Protein AF-A0A847N2I8-F1 (afdb_monomer_lite)

Secondary structure (DSSP, 8-state):
--B--EEE---S-SEEEEEEE-TTSS-EEEEEEE--TTSEEEPPPB---TT-PPPSEEEEEEEE-TTS-EEEEEEEEPPP---HHHHEEEETTTTEEEE--TTEEEEEE-TT--EEPPPSSSSEE--TT--EEEEEETTT--EEEE--

Structure (mmCIF, N/CA/C/O backbone):
data_AF-A0A847N2I8-F1
#
_entry.id   AF-A0A847N2I8-F1
#
loop_
_atom_site.group_PDB
_atom_site.id
_atom_site.type_symbol
_atom_site.label_atom_id
_atom_site.label_alt_id
_atom_site.label_comp_id
_atom_site.label_asym_id
_atom_site.label_entity_id
_atom_site.label_seq_id
_atom_site.pdbx_PDB_ins_code
_atom_site.Cartn_x
_atom_site.Cartn_y
_atom_site.Cartn_z
_atom_site.occupancy
_atom_site.B_iso_or_equiv
_atom_site.auth_seq_id
_atom_site.auth_comp_id
_atom_site.auth_asym_id
_atom_site.auth_atom_id
_atom_site.pdbx_PDB_model_num
ATOM 1 N N . MET A 1 1 ? -6.261 -4.945 -2.523 1.00 56.84 1 MET A N 1
ATOM 2 C CA . MET A 1 1 ? -5.701 -4.762 -1.170 1.00 56.84 1 MET A CA 1
ATOM 3 C C . MET A 1 1 ? -6.841 -4.378 -0.233 1.00 56.84 1 MET A C 1
ATOM 5 O O . MET A 1 1 ? -7.691 -3.599 -0.647 1.00 56.84 1 MET A O 1
ATOM 9 N N . THR A 1 2 ? -6.917 -4.963 0.960 1.00 59.88 2 THR A N 1
ATOM 10 C CA . THR A 1 2 ? -7.959 -4.695 1.971 1.00 59.88 2 THR A CA 1
ATOM 11 C C . THR A 1 2 ? -7.290 -4.242 3.263 1.00 59.88 2 THR A C 1
ATOM 13 O O . THR A 1 2 ? -6.254 -4.802 3.615 1.00 59.88 2 THR A O 1
ATOM 16 N N . LEU A 1 3 ? -7.859 -3.260 3.966 1.00 64.69 3 LEU A N 1
ATOM 17 C CA . LEU A 1 3 ? -7.358 -2.816 5.270 1.00 64.69 3 LEU A CA 1
ATOM 18 C C . LEU A 1 3 ? -8.185 -3.487 6.368 1.00 64.69 3 LEU A C 1
ATOM 20 O O . LEU A 1 3 ? -9.355 -3.160 6.536 1.00 64.69 3 LEU A O 1
ATOM 24 N N . SER A 1 4 ? -7.593 -4.418 7.107 1.00 64.25 4 SER A N 1
ATOM 25 C CA . SER A 1 4 ? -8.220 -5.002 8.299 1.00 64.25 4 SER A CA 1
ATOM 26 C C . SER A 1 4 ? -7.663 -4.320 9.542 1.00 64.25 4 SER A C 1
ATOM 28 O O . SER A 1 4 ? -6.446 -4.215 9.681 1.00 64.25 4 SER A O 1
ATOM 30 N N . ILE A 1 5 ? -8.540 -3.865 10.437 1.00 64.38 5 ILE A N 1
ATOM 31 C CA . ILE A 1 5 ? -8.161 -3.207 11.691 1.00 64.38 5 ILE A CA 1
ATOM 32 C C . ILE A 1 5 ? -8.764 -4.011 12.845 1.00 64.38 5 ILE A C 1
ATOM 34 O O . ILE A 1 5 ? -9.970 -4.259 12.875 1.00 64.38 5 ILE A O 1
ATOM 38 N N . SER A 1 6 ? -7.920 -4.393 13.797 1.00 64.12 6 SER A N 1
ATOM 39 C CA . SER A 1 6 ? -8.316 -5.073 15.030 1.00 64.12 6 SER A CA 1
ATOM 40 C C . SER A 1 6 ? -7.730 -4.314 16.208 1.00 64.12 6 SER A C 1
ATOM 42 O O . SER A 1 6 ? -6.571 -3.902 16.150 1.00 64.12 6 SER A O 1
ATOM 44 N N . PHE A 1 7 ? -8.506 -4.133 17.269 1.00 66.38 7 PHE A N 1
ATOM 45 C CA . PHE A 1 7 ? -8.052 -3.410 18.449 1.00 66.38 7 PHE A CA 1
ATOM 46 C C . PHE A 1 7 ? -8.768 -3.920 19.702 1.00 66.38 7 PHE A C 1
ATOM 48 O O . PHE A 1 7 ? -9.861 -4.480 19.652 1.00 66.38 7 PHE A O 1
ATOM 55 N N . THR A 1 8 ? -8.141 -3.709 20.853 1.00 62.72 8 THR A N 1
ATOM 56 C CA . THR A 1 8 ? -8.709 -4.079 22.149 1.00 62.72 8 THR A CA 1
ATOM 57 C C . THR A 1 8 ? -9.048 -2.807 22.902 1.00 62.72 8 THR A C 1
ATOM 59 O O . THR A 1 8 ? -8.187 -1.941 23.050 1.00 62.72 8 THR A O 1
ATOM 62 N N . LEU A 1 9 ? -10.278 -2.698 23.404 1.00 65.94 9 LEU A N 1
ATOM 63 C CA . LEU A 1 9 ? -10.665 -1.609 24.295 1.00 65.94 9 LEU A CA 1
ATOM 64 C C . LEU A 1 9 ? -11.069 -2.189 25.638 1.00 65.94 9 LEU A C 1
ATOM 66 O O . LEU A 1 9 ? -11.985 -2.997 25.729 1.00 65.94 9 LEU A O 1
ATOM 70 N N . SER A 1 10 ? -10.435 -1.710 26.700 1.00 64.75 10 SER A N 1
ATOM 71 C CA . SER A 1 10 ? -10.948 -1.946 28.043 1.00 64.75 10 SER A CA 1
ATOM 72 C C . SER A 1 10 ? -12.048 -0.923 28.319 1.00 64.75 10 SER A C 1
ATOM 74 O O . SER A 1 10 ? -11.766 0.234 28.635 1.00 64.75 10 SER A O 1
ATOM 76 N N . SER A 1 11 ? -13.304 -1.319 28.119 1.00 65.62 11 SER A N 1
ATOM 77 C CA . SER A 1 11 ? -14.466 -0.480 28.409 1.00 65.62 11 SER A CA 1
ATOM 78 C C . SER A 1 11 ? -15.634 -1.320 28.914 1.00 65.62 11 SER A C 1
ATOM 80 O O . SER A 1 11 ? -15.877 -2.416 28.419 1.00 65.62 11 SER A O 1
ATOM 82 N N . GLU A 1 12 ? -16.390 -0.787 29.875 1.00 66.50 12 GLU A N 1
ATOM 83 C CA . GLU A 1 12 ? -17.632 -1.406 30.358 1.00 66.50 12 GLU A CA 1
ATOM 84 C C . GLU A 1 12 ? -18.756 -1.353 29.306 1.00 66.50 12 GLU A C 1
ATOM 86 O O . GLU A 1 12 ? -19.740 -2.091 29.380 1.00 66.50 12 GLU A O 1
ATOM 91 N N . THR A 1 13 ? -18.632 -0.473 28.307 1.00 66.50 13 THR A N 1
ATOM 92 C CA . THR A 1 13 ? -19.613 -0.343 27.227 1.00 66.50 13 THR A CA 1
ATOM 93 C C . THR A 1 13 ? -19.337 -1.365 26.137 1.00 66.50 13 THR A C 1
ATOM 95 O O . THR A 1 13 ? -18.251 -1.333 25.578 1.00 66.50 13 THR A O 1
ATOM 98 N N . LYS A 1 14 ? -20.330 -2.187 25.773 1.00 71.38 14 LYS A N 1
ATOM 99 C CA . LYS A 1 14 ? -20.206 -3.217 24.722 1.00 71.38 14 LYS A CA 1
ATOM 100 C C . LYS A 1 14 ? -20.340 -2.709 23.285 1.00 71.38 14 LYS A C 1
ATOM 102 O O . LYS A 1 14 ? -20.034 -3.446 22.364 1.00 71.38 14 LYS A O 1
ATOM 107 N N . MET A 1 15 ? -20.840 -1.493 23.085 1.00 73.50 15 MET A N 1
ATOM 108 C CA . MET A 1 15 ? -21.138 -0.953 21.757 1.00 73.50 15 MET A CA 1
ATOM 109 C C . MET A 1 15 ? -20.528 0.434 21.629 1.00 73.50 15 MET A C 1
ATOM 111 O O . MET A 1 15 ? -20.794 1.298 22.471 1.00 73.50 15 MET A O 1
ATOM 115 N N . VAL A 1 16 ? -19.765 0.641 20.561 1.00 82.62 16 VAL A N 1
ATOM 116 C CA . VAL A 1 16 ? -19.103 1.910 20.242 1.00 82.62 16 VAL A CA 1
ATOM 117 C C . VAL A 1 16 ? -19.414 2.332 18.812 1.00 82.62 16 VAL A C 1
ATOM 119 O O . VAL A 1 16 ? -19.679 1.497 17.942 1.00 82.62 16 VAL A O 1
ATOM 122 N N . GLN A 1 17 ? -19.376 3.639 18.562 1.00 87.06 17 GLN A N 1
ATOM 123 C CA . GLN A 1 17 ? -19.357 4.165 17.204 1.00 87.06 17 GLN A CA 1
ATOM 124 C C . GLN A 1 17 ? -17.914 4.471 16.828 1.00 87.06 17 GLN A C 1
ATOM 126 O O . GLN A 1 17 ? -17.191 5.112 17.580 1.00 87.06 17 GLN A O 1
ATOM 131 N N . MET A 1 18 ? -17.506 4.026 15.651 1.00 85.62 18 MET A N 1
ATOM 132 C CA . MET A 1 18 ? -16.165 4.223 15.140 1.00 85.62 18 MET A CA 1
ATOM 133 C C . MET A 1 18 ? -16.198 4.990 13.827 1.00 85.62 18 MET A C 1
ATOM 135 O O . MET A 1 18 ? -17.057 4.752 12.977 1.00 85.62 18 MET A O 1
ATOM 139 N N . GLN A 1 19 ? -15.231 5.883 13.659 1.00 88.69 19 GLN A N 1
ATOM 140 C CA . GLN A 1 19 ? -14.977 6.610 12.431 1.00 88.69 19 GLN A CA 1
ATOM 141 C C . GLN A 1 19 ? -13.532 6.377 11.990 1.00 88.69 19 GLN A C 1
ATOM 143 O O . GLN A 1 19 ? -12.612 6.601 12.764 1.00 88.69 19 GLN A O 1
ATOM 148 N N . VAL A 1 20 ? -13.325 5.981 10.737 1.00 86.25 20 VAL A N 1
ATOM 149 C CA . VAL A 1 20 ? -11.995 5.910 10.116 1.00 86.25 20 VAL A CA 1
ATOM 150 C C . VAL A 1 20 ? -11.943 6.922 8.982 1.00 86.25 20 VAL A C 1
ATOM 152 O O . VAL A 1 20 ? -12.842 6.936 8.142 1.00 86.25 20 VAL A O 1
ATOM 155 N N . SER A 1 21 ? -10.911 7.762 8.947 1.00 89.19 21 SER A N 1
ATOM 156 C CA . SER A 1 21 ? -10.703 8.764 7.893 1.00 89.19 21 SER A CA 1
ATOM 157 C C . SER A 1 21 ? -9.415 8.485 7.123 1.00 89.19 21 SER A C 1
ATOM 159 O O . SER A 1 21 ? -8.405 8.111 7.722 1.00 89.19 21 SER A O 1
ATOM 161 N N . SER A 1 22 ? -9.457 8.653 5.798 1.00 85.56 22 SER A N 1
ATOM 162 C CA . SER A 1 22 ? -8.269 8.557 4.944 1.00 85.56 22 SER A CA 1
ATOM 163 C C . SER A 1 22 ? -7.287 9.707 5.193 1.00 85.56 22 SER A C 1
ATOM 165 O O . SER A 1 22 ? -7.710 10.752 5.693 1.00 85.56 22 SER A O 1
ATOM 167 N N . PRO A 1 23 ? -6.008 9.557 4.802 1.00 85.00 23 PRO A N 1
ATOM 168 C CA . PRO A 1 23 ? -5.005 10.616 4.928 1.00 85.00 23 PRO A CA 1
ATOM 169 C C . PRO A 1 23 ? -5.428 11.932 4.256 1.00 85.00 23 PRO A C 1
ATOM 171 O O . PRO A 1 23 ? -5.288 13.000 4.845 1.00 85.00 23 PRO A O 1
ATOM 174 N N . SER A 1 24 ? -6.027 11.856 3.065 1.00 81.88 24 SER A N 1
ATOM 175 C CA . SER A 1 24 ? -6.612 13.000 2.347 1.00 81.88 24 SER A CA 1
ATOM 176 C C . SER A 1 24 ? -7.859 13.604 3.004 1.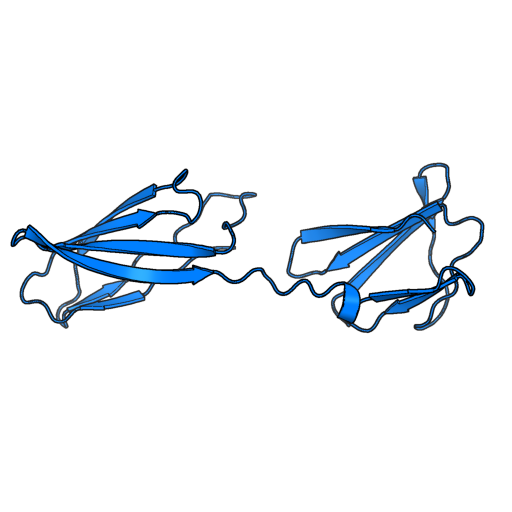00 81.88 24 SER A C 1
ATOM 178 O O . SER A 1 24 ? -8.262 14.713 2.662 1.00 81.88 24 SER A O 1
ATOM 180 N N . GLY A 1 25 ? -8.526 12.870 3.899 1.00 82.50 25 GLY A N 1
ATOM 181 C CA . GLY A 1 25 ? -9.835 13.226 4.449 1.00 82.50 25 GLY A CA 1
ATOM 182 C C . GLY A 1 25 ? -11.012 13.074 3.475 1.00 82.50 25 GLY A C 1
ATOM 183 O O . GLY A 1 25 ? -12.159 13.244 3.887 1.00 82.50 25 GLY A O 1
ATOM 184 N N . GLU A 1 26 ? -10.766 12.720 2.209 1.00 79.19 26 GLU A N 1
ATOM 185 C CA . GLU A 1 26 ? -11.812 12.553 1.190 1.00 79.19 26 GLU A CA 1
ATOM 186 C C . GLU A 1 26 ? -12.696 11.326 1.435 1.00 79.19 26 GLU A C 1
ATOM 188 O O . GLU A 1 26 ? -13.838 11.268 0.974 1.00 79.19 26 GLU A O 1
ATOM 193 N N . ARG A 1 27 ? -12.178 10.325 2.155 1.00 79.56 27 ARG A N 1
ATOM 194 C CA . ARG A 1 27 ? -12.895 9.086 2.455 1.00 79.56 27 ARG A CA 1
ATOM 195 C C . ARG A 1 27 ? -13.064 8.922 3.951 1.00 79.56 27 ARG A C 1
ATOM 197 O O . ARG A 1 27 ? -12.132 9.119 4.732 1.00 79.56 27 ARG A O 1
ATOM 204 N N . ARG A 1 28 ? -14.267 8.504 4.333 1.00 84.56 28 ARG A N 1
ATOM 205 C CA . ARG A 1 28 ? -14.639 8.268 5.721 1.00 84.56 28 ARG A CA 1
ATOM 206 C C . ARG A 1 28 ? -15.562 7.066 5.833 1.00 84.56 28 ARG A C 1
ATOM 208 O O . ARG A 1 28 ? -16.552 6.971 5.112 1.00 84.56 28 ARG A O 1
ATOM 215 N N . TRP A 1 29 ? -15.258 6.193 6.783 1.00 85.38 29 TRP A N 1
ATOM 216 C CA . TRP A 1 29 ? -16.099 5.066 7.168 1.00 85.38 29 TRP A CA 1
ATOM 217 C C . TRP A 1 29 ? -16.636 5.315 8.562 1.00 85.38 29 TRP A C 1
ATOM 219 O O . TRP A 1 29 ? -15.866 5.650 9.456 1.00 85.38 29 TRP A O 1
ATOM 229 N N . VAL A 1 30 ? -17.945 5.157 8.744 1.00 86.94 30 VAL A N 1
ATOM 230 C CA . VAL A 1 30 ? -18.598 5.233 10.052 1.00 86.94 30 VAL A CA 1
ATOM 231 C C . VAL A 1 30 ? -19.292 3.907 10.302 1.00 86.94 30 VAL A C 1
ATOM 233 O O . VAL A 1 30 ? -20.053 3.441 9.456 1.00 86.94 30 VAL A O 1
ATOM 236 N N . MET A 1 31 ? -19.006 3.290 11.442 1.00 84.69 31 MET A N 1
ATOM 237 C CA . MET A 1 31 ? -19.484 1.954 11.779 1.00 84.69 31 MET A CA 1
ATOM 238 C C . MET A 1 31 ? -19.898 1.892 13.243 1.00 84.69 31 MET A C 1
ATOM 240 O O . MET A 1 31 ? -19.328 2.580 14.089 1.00 84.69 31 MET A O 1
ATOM 244 N N . GLN A 1 32 ? -20.873 1.043 13.543 1.00 85.75 32 GLN A N 1
ATOM 245 C CA . GLN A 1 32 ? -21.163 0.621 14.909 1.00 85.75 32 GLN A CA 1
ATOM 246 C C . GLN A 1 32 ? -20.570 -0.765 15.115 1.00 85.75 32 GLN A C 1
ATOM 248 O O . GLN A 1 32 ? -20.696 -1.625 14.243 1.00 85.75 32 GLN A O 1
ATOM 253 N N . VAL A 1 33 ? -19.888 -0.948 16.241 1.00 80.69 33 VAL A N 1
ATOM 254 C CA . VAL A 1 33 ? -19.165 -2.180 16.548 1.00 80.69 33 VAL A CA 1
ATOM 255 C C . VAL A 1 33 ? -19.594 -2.651 17.921 1.00 80.69 33 VAL A C 1
ATOM 257 O O . VAL A 1 33 ? -19.520 -1.892 18.892 1.00 80.69 33 VAL A O 1
ATOM 260 N N . ASP A 1 34 ? -20.020 -3.906 17.976 1.00 81.62 34 ASP A N 1
ATOM 261 C CA . ASP A 1 34 ? -20.257 -4.618 19.219 1.00 81.62 34 ASP A CA 1
ATOM 262 C C . ASP A 1 34 ? -19.002 -5.414 19.580 1.00 81.62 34 ASP A C 1
ATOM 264 O O . ASP A 1 34 ? -18.454 -6.148 18.755 1.00 81.62 34 ASP A O 1
ATOM 268 N N . GLY A 1 35 ? -18.530 -5.222 20.805 1.00 75.06 35 GLY A N 1
ATOM 269 C CA . GLY A 1 35 ? -17.424 -5.978 21.369 1.00 75.06 35 GLY A CA 1
ATOM 270 C C . GLY A 1 35 ? -17.878 -7.366 21.795 1.00 75.06 35 GLY A C 1
ATOM 271 O O . GLY A 1 35 ? -19.053 -7.588 22.108 1.00 75.06 35 GLY A O 1
ATOM 272 N N . ASP A 1 36 ? -16.938 -8.302 21.831 1.00 76.62 36 ASP A N 1
ATOM 273 C CA . ASP A 1 36 ? -17.196 -9.622 22.392 1.00 76.62 36 ASP A CA 1
ATOM 274 C C . ASP A 1 36 ? -17.346 -9.577 23.928 1.00 76.62 36 ASP A C 1
ATOM 276 O O . ASP A 1 36 ? -17.303 -8.525 24.575 1.00 76.62 36 ASP A O 1
ATOM 280 N N . GLU A 1 37 ? -17.547 -10.742 24.546 1.00 71.69 37 GLU A N 1
ATOM 281 C CA . GLU A 1 37 ? -17.702 -10.852 26.002 1.00 71.69 37 GLU A CA 1
ATOM 282 C C . GLU A 1 37 ? -16.466 -10.393 26.794 1.00 71.69 37 GLU A C 1
ATOM 284 O O . GLU A 1 37 ? -16.576 -10.120 27.988 1.00 71.69 37 GLU A O 1
ATOM 289 N N . GLN A 1 38 ? -15.311 -10.286 26.135 1.00 71.31 38 GLN A N 1
ATOM 290 C CA . GLN A 1 38 ? -14.018 -9.916 26.706 1.00 71.31 38 GLN A CA 1
ATOM 291 C C . GLN A 1 38 ? -13.648 -8.453 26.398 1.00 71.31 38 GLN A C 1
ATOM 293 O O . GLN A 1 38 ? -12.594 -7.989 26.830 1.00 71.31 38 GLN A O 1
ATOM 298 N N . GLY A 1 39 ? -14.508 -7.712 25.687 1.00 69.38 39 GLY A N 1
ATOM 299 C CA . GLY A 1 39 ? -14.241 -6.333 25.274 1.00 69.38 39 GLY A CA 1
ATOM 300 C C . GLY A 1 39 ? -13.268 -6.228 24.095 1.00 69.38 39 GLY A C 1
ATOM 301 O O . GLY A 1 39 ? -12.635 -5.189 23.899 1.00 69.38 39 GLY A O 1
ATOM 302 N N . PHE A 1 40 ? -13.114 -7.288 23.303 1.00 70.06 40 PHE A N 1
ATOM 303 C CA . PHE A 1 40 ? -12.375 -7.234 22.049 1.00 70.06 40 PHE A CA 1
ATOM 304 C C . PHE A 1 40 ? -13.279 -6.750 20.914 1.00 70.06 40 PHE A C 1
ATOM 306 O O . PHE A 1 40 ? -14.432 -7.167 20.795 1.00 70.06 40 PHE A O 1
ATOM 313 N N . TYR A 1 41 ? -12.740 -5.878 20.061 1.00 73.69 41 TYR A N 1
ATOM 314 C CA . TYR A 1 41 ? -13.470 -5.272 18.955 1.00 73.69 41 TYR A CA 1
ATOM 315 C C . TYR A 1 41 ? -12.729 -5.553 17.652 1.00 73.69 41 TYR A C 1
ATOM 317 O O . TYR A 1 41 ? -11.581 -5.148 17.453 1.00 73.69 41 TYR A O 1
ATOM 325 N N . GLN A 1 42 ? -13.405 -6.232 16.729 1.00 67.50 42 GLN A N 1
ATOM 326 C CA . GLN A 1 42 ? -12.857 -6.506 15.409 1.00 67.50 42 GLN A CA 1
ATOM 327 C C . GLN A 1 42 ? -13.688 -5.815 14.344 1.00 67.50 42 GLN A C 1
ATOM 329 O O . GLN A 1 42 ? -14.901 -6.011 14.261 1.00 67.50 42 GLN A O 1
ATOM 334 N N . LEU A 1 43 ? -13.023 -5.031 13.497 1.00 66.62 43 LEU A N 1
ATOM 335 C CA . LEU A 1 43 ? -13.677 -4.469 12.330 1.00 66.62 43 LEU A CA 1
ATOM 336 C C . LEU A 1 43 ? -13.627 -5.464 11.179 1.00 66.62 43 LEU A C 1
ATOM 338 O O . LEU A 1 43 ? -12.580 -6.084 10.943 1.00 66.62 43 LEU A O 1
ATOM 342 N N . PRO A 1 44 ? -14.718 -5.585 10.406 1.00 64.00 44 PRO A N 1
ATOM 343 C CA . PRO A 1 44 ? -14.622 -6.241 9.119 1.00 64.00 44 PRO A CA 1
ATOM 344 C C . PRO A 1 44 ? -13.606 -5.487 8.241 1.00 64.00 44 PRO A C 1
ATOM 346 O O . PRO A 1 44 ? -13.419 -4.277 8.411 1.00 64.00 44 PRO A O 1
ATOM 349 N N . PRO A 1 45 ? -12.953 -6.171 7.288 1.00 65.69 45 PRO A N 1
ATOM 350 C CA . PRO A 1 45 ? -12.018 -5.525 6.382 1.00 65.69 45 PRO A CA 1
ATOM 351 C C . PRO A 1 45 ? -12.662 -4.322 5.687 1.00 65.69 45 PRO A C 1
ATOM 353 O O . PRO A 1 45 ? -13.700 -4.447 5.032 1.00 65.69 45 PRO A O 1
ATOM 356 N N . LEU A 1 46 ? -12.020 -3.160 5.788 1.00 66.88 46 LEU A N 1
ATOM 357 C CA . LEU A 1 46 ? -12.367 -1.990 4.999 1.00 66.88 46 LEU A CA 1
ATOM 358 C C . LEU A 1 46 ? -11.921 -2.257 3.561 1.00 66.88 46 LEU A C 1
ATOM 360 O O . LEU A 1 46 ? -10.732 -2.230 3.220 1.00 66.88 46 LEU A O 1
ATOM 364 N N . ALA A 1 47 ? -12.899 -2.569 2.716 1.00 61.91 47 ALA A N 1
ATOM 365 C CA . ALA A 1 47 ? -12.713 -2.749 1.289 1.00 61.91 47 ALA A CA 1
ATOM 366 C C . ALA A 1 47 ? -13.228 -1.512 0.547 1.00 61.91 47 ALA A C 1
ATOM 368 O O . ALA A 1 47 ? -14.383 -1.119 0.690 1.00 61.91 47 ALA A O 1
ATOM 369 N N . LEU A 1 48 ? -12.376 -0.925 -0.293 1.00 61.31 48 LEU A N 1
ATOM 370 C CA . LEU A 1 48 ? -12.744 0.189 -1.173 1.00 61.31 48 LEU A CA 1
ATOM 371 C C . LEU A 1 48 ? -13.570 -0.256 -2.393 1.00 61.31 48 LEU A C 1
ATOM 373 O O . LEU A 1 48 ? -14.061 0.583 -3.136 1.00 61.31 48 LEU A O 1
ATOM 377 N N . GLY A 1 49 ? -13.727 -1.565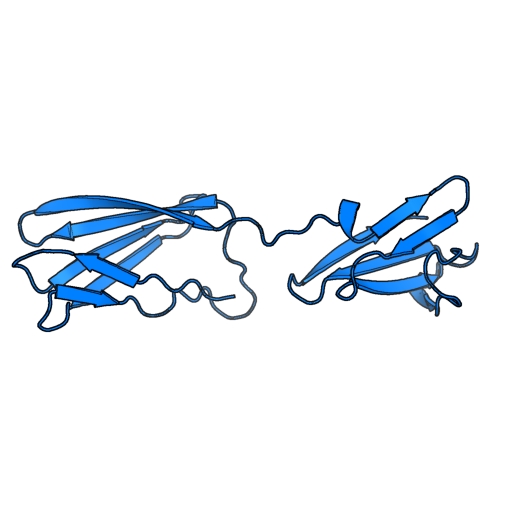 -2.606 1.00 50.34 49 GLY A N 1
ATOM 378 C CA . GLY A 1 49 ? -14.242 -2.141 -3.847 1.00 50.34 49 GLY A CA 1
ATOM 379 C C . GLY A 1 49 ? -13.118 -2.575 -4.795 1.00 50.34 49 GLY A C 1
ATOM 380 O O . GLY A 1 49 ? -11.936 -2.302 -4.577 1.00 50.34 49 GLY A O 1
ATOM 381 N N . LYS A 1 50 ? -13.474 -3.322 -5.845 1.00 45.78 50 LYS A N 1
ATOM 382 C CA . LYS A 1 50 ? -12.505 -3.866 -6.809 1.00 45.78 50 LYS A CA 1
ATOM 383 C C . LYS A 1 50 ? -11.887 -2.727 -7.635 1.00 45.78 50 LYS A C 1
ATOM 385 O O . LYS A 1 50 ? -12.619 -1.952 -8.236 1.00 45.78 50 LYS A O 1
ATOM 390 N N . GLY A 1 51 ? -10.554 -2.660 -7.689 1.00 44.53 51 GLY A N 1
ATOM 391 C CA . GLY A 1 51 ? -9.808 -1.693 -8.512 1.00 44.53 51 GLY A CA 1
ATOM 392 C C . GLY A 1 51 ? -9.439 -0.371 -7.828 1.00 44.53 51 GLY A C 1
ATOM 393 O O . GLY A 1 51 ? -8.801 0.462 -8.461 1.00 44.53 51 GLY A O 1
ATOM 394 N N . LEU A 1 52 ? -9.791 -0.173 -6.553 1.00 50.59 52 LEU A N 1
ATOM 395 C CA . LEU A 1 52 ? -9.409 1.018 -5.789 1.00 50.59 52 LEU A CA 1
ATOM 396 C C . LEU A 1 52 ? -8.302 0.685 -4.782 1.00 50.59 52 LEU A C 1
ATOM 398 O O . LEU A 1 52 ? -8.459 -0.199 -3.938 1.00 50.59 52 LEU A O 1
ATOM 402 N N . ALA A 1 53 ? -7.177 1.395 -4.883 1.00 61.38 53 ALA A N 1
ATOM 403 C CA . ALA A 1 53 ? -6.061 1.275 -3.951 1.00 61.38 53 ALA A CA 1
ATOM 404 C C . ALA A 1 53 ? -6.333 2.057 -2.654 1.00 61.38 53 ALA A C 1
ATOM 406 O O . ALA A 1 53 ? -6.988 3.109 -2.669 1.00 61.38 53 ALA A O 1
ATOM 407 N N . LEU A 1 54 ? -5.818 1.531 -1.538 1.00 67.75 54 LEU A N 1
ATOM 408 C CA . LEU A 1 54 ? -5.715 2.286 -0.290 1.00 67.75 54 LEU A CA 1
ATOM 409 C C . LEU A 1 54 ? -4.730 3.435 -0.497 1.00 67.75 54 LEU A C 1
ATOM 411 O O . LEU A 1 54 ? -3.728 3.286 -1.193 1.00 67.75 54 LEU A O 1
ATOM 415 N N . GLU A 1 55 ? -5.051 4.583 0.082 1.00 74.50 55 GLU A N 1
ATOM 416 C CA . GLU A 1 55 ? -4.171 5.740 0.049 1.00 74.50 55 GLU A CA 1
ATOM 417 C C . GLU A 1 55 ? -2.990 5.478 0.984 1.00 74.50 55 GLU A C 1
ATOM 419 O O . GLU A 1 55 ? -3.154 4.910 2.061 1.00 74.50 55 GLU A O 1
ATOM 424 N N . GLN A 1 56 ? -1.793 5.881 0.582 1.00 77.81 56 GLN A N 1
ATOM 425 C CA . GLN A 1 56 ? -0.660 5.885 1.494 1.00 77.81 56 GLN A CA 1
ATOM 426 C C . GLN A 1 56 ? -0.834 6.999 2.530 1.00 77.81 56 GLN A C 1
ATOM 428 O O . GLN A 1 56 ? -1.170 8.127 2.182 1.00 77.81 56 GLN A O 1
ATOM 433 N N . GLY A 1 57 ? -0.491 6.717 3.785 1.00 80.00 57 GLY A N 1
ATOM 434 C CA . GLY A 1 57 ? -0.369 7.729 4.828 1.00 80.00 57 GLY A CA 1
ATOM 435 C C . GLY A 1 57 ? -1.030 7.321 6.135 1.00 80.00 57 GLY A C 1
ATOM 436 O O . GLY A 1 57 ? -1.356 6.154 6.362 1.00 80.00 57 GLY A O 1
ATOM 437 N N . SER A 1 58 ? -1.201 8.302 7.014 1.00 87.19 58 SER A N 1
ATOM 438 C CA . SER A 1 58 ? -1.818 8.101 8.321 1.00 87.19 58 SER A CA 1
ATOM 439 C C . SER A 1 58 ? -3.334 8.149 8.209 1.00 87.19 58 SER A C 1
ATOM 441 O O . SER A 1 58 ? -3.912 9.186 7.892 1.00 87.19 58 SER A O 1
ATOM 443 N N . TYR A 1 59 ? -3.971 7.024 8.497 1.00 87.06 59 TYR A N 1
ATOM 444 C CA . TYR A 1 59 ? -5.399 6.950 8.742 1.00 87.06 59 TYR A CA 1
ATOM 445 C C . TYR A 1 59 ? -5.664 7.278 10.205 1.00 87.06 59 TYR A C 1
ATOM 447 O O . TYR A 1 59 ? -4.969 6.781 11.093 1.00 87.06 59 TYR A O 1
ATOM 455 N N . THR A 1 60 ? -6.695 8.077 10.450 1.00 90.31 60 THR A N 1
ATOM 456 C CA . THR A 1 60 ? -7.147 8.387 11.810 1.00 90.31 60 THR A CA 1
ATOM 457 C C . THR A 1 60 ? -8.376 7.559 12.128 1.00 90.31 60 THR A C 1
ATOM 459 O O . THR A 1 60 ? -9.314 7.503 11.327 1.00 90.31 60 THR A O 1
ATOM 462 N N . MET A 1 61 ? -8.369 6.931 13.296 1.00 87.38 61 MET A N 1
ATOM 463 C CA . MET A 1 61 ? -9.469 6.156 13.841 1.00 87.38 61 MET A CA 1
ATOM 464 C C . MET A 1 61 ? -9.978 6.828 15.113 1.00 87.38 61 MET A C 1
ATOM 466 O O . MET A 1 61 ? -9.251 6.903 16.096 1.00 87.38 61 MET A O 1
ATOM 470 N N . ASP A 1 62 ? -11.230 7.271 15.104 1.00 89.50 62 ASP A N 1
ATOM 471 C CA . ASP A 1 62 ? -11.910 7.845 16.262 1.00 89.50 62 ASP A CA 1
ATOM 472 C C . ASP A 1 62 ? -12.952 6.858 16.797 1.00 89.50 62 ASP A C 1
ATOM 474 O O . ASP A 1 62 ? -13.799 6.366 16.047 1.00 89.50 62 ASP A O 1
ATOM 478 N N . VAL A 1 63 ? -12.920 6.588 18.099 1.00 86.69 63 VAL A N 1
ATOM 479 C CA . VAL A 1 63 ? -13.880 5.745 18.819 1.00 86.69 63 VAL A CA 1
ATOM 480 C C . VAL A 1 63 ? -14.702 6.618 19.745 1.00 86.69 63 VAL A C 1
ATOM 482 O O . VAL A 1 63 ? -14.169 7.149 20.713 1.00 86.69 63 VAL A O 1
ATOM 485 N N . LEU A 1 64 ? -15.997 6.732 19.480 1.00 86.44 64 LEU A N 1
ATOM 486 C CA . LEU A 1 64 ? -16.964 7.383 20.351 1.00 86.44 64 LEU A CA 1
ATOM 487 C C . LEU A 1 64 ? -17.628 6.340 21.257 1.00 86.44 64 LEU A C 1
ATOM 489 O O . LEU A 1 64 ? -18.357 5.451 20.802 1.00 86.44 64 LEU A O 1
ATOM 493 N N . TYR A 1 65 ? -17.391 6.482 22.556 1.00 82.88 65 TYR A N 1
ATOM 494 C CA . TYR A 1 65 ? -18.058 5.710 23.594 1.00 82.88 65 TYR A CA 1
ATOM 495 C C . TYR A 1 65 ? -19.477 6.233 23.834 1.00 82.88 65 TYR A C 1
ATOM 497 O O . TYR A 1 65 ? -19.786 7.403 23.603 1.00 82.88 65 TYR A O 1
ATOM 505 N N . LYS A 1 66 ? -20.353 5.376 24.373 1.00 77.88 66 LYS A N 1
ATOM 506 C CA . LYS A 1 66 ? -21.726 5.773 24.741 1.00 77.88 66 LYS A CA 1
ATOM 507 C C . LYS A 1 66 ? -21.787 6.872 25.802 1.00 77.88 66 LYS A C 1
ATOM 509 O O . LYS A 1 66 ? -22.775 7.593 25.860 1.00 77.88 66 LYS A O 1
ATOM 514 N N . ASP A 1 67 ? -20.754 6.991 26.628 1.00 82.00 67 ASP A N 1
ATOM 515 C CA . ASP A 1 67 ? -20.635 8.048 27.635 1.00 82.00 67 ASP A CA 1
ATOM 516 C C . ASP A 1 67 ? -20.165 9.397 27.052 1.00 82.00 67 ASP A C 1
ATOM 518 O O . ASP A 1 67 ? -20.020 10.370 27.789 1.00 82.00 67 ASP A O 1
ATOM 522 N N . GLY A 1 68 ? -19.948 9.469 25.734 1.00 80.12 68 GLY A N 1
ATOM 523 C CA . GLY A 1 68 ? -19.539 10.676 25.023 1.00 80.12 68 GLY A CA 1
ATOM 524 C C . GLY A 1 68 ? -18.029 10.908 24.982 1.00 80.12 68 GLY A C 1
ATOM 525 O O . GLY A 1 68 ? -17.595 11.890 24.381 1.00 80.12 68 GLY A O 1
ATOM 526 N N . ARG A 1 69 ? -17.211 10.036 25.588 1.00 84.38 69 ARG A N 1
ATOM 527 C CA . ARG A 1 69 ? -15.752 10.108 25.439 1.00 84.38 69 ARG A CA 1
ATOM 528 C C . ARG A 1 69 ? -15.332 9.690 24.031 1.00 84.38 69 ARG A C 1
ATOM 530 O O . ARG A 1 69 ? -15.940 8.799 23.441 1.00 84.38 69 ARG A O 1
ATOM 537 N N . THR A 1 70 ? -14.239 10.275 23.546 1.00 86.38 70 THR A N 1
ATOM 538 C CA . THR A 1 70 ? -13.618 9.899 22.271 1.00 86.38 70 THR A CA 1
ATOM 539 C C . THR A 1 70 ? -12.180 9.444 22.493 1.00 86.38 70 THR A C 1
ATOM 541 O O . THR A 1 70 ? -11.425 10.118 23.192 1.00 86.38 70 THR A O 1
ATOM 544 N N . LEU A 1 71 ? -11.802 8.313 21.898 1.00 85.12 71 LEU A N 1
ATOM 545 C CA . LEU A 1 71 ? -10.414 7.864 2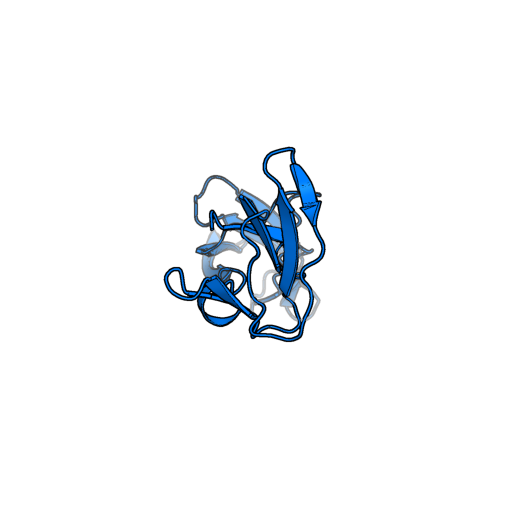1.760 1.00 85.12 71 LEU A CA 1
ATOM 546 C C . LEU A 1 71 ? -9.991 8.027 20.299 1.00 85.12 71 LEU A C 1
ATOM 548 O O . LEU A 1 71 ? -10.733 7.601 19.421 1.00 85.12 71 LEU A O 1
ATOM 552 N N . SER A 1 72 ? -8.810 8.583 20.043 1.00 88.31 72 SER A N 1
ATOM 553 C CA . SER A 1 72 ? -8.273 8.731 18.687 1.00 88.31 72 SER A CA 1
ATOM 554 C C . SER A 1 72 ? -6.944 7.997 18.561 1.00 88.31 72 SER A C 1
ATOM 556 O O . SER A 1 72 ? -6.045 8.204 19.371 1.00 88.31 72 SER A O 1
ATOM 558 N N . GLU A 1 73 ? -6.822 7.171 17.528 1.00 84.19 73 GLU A N 1
ATOM 559 C CA . GLU A 1 73 ? -5.640 6.367 17.218 1.00 84.19 73 GLU A CA 1
ATOM 560 C C . GLU A 1 73 ? -5.216 6.566 15.759 1.00 84.19 73 GLU A C 1
ATOM 562 O O . GLU A 1 73 ? -6.040 6.820 14.877 1.00 84.19 73 GLU A O 1
ATOM 567 N N . GLY A 1 74 ? -3.914 6.447 15.499 1.00 83.94 74 GLY A N 1
ATOM 568 C CA . GLY A 1 74 ? -3.335 6.578 14.163 1.00 83.94 74 GLY A CA 1
ATOM 569 C C . GLY A 1 74 ? -2.844 5.239 13.626 1.00 83.94 74 GLY A C 1
ATOM 570 O O . GLY A 1 74 ? -2.060 4.558 14.282 1.00 83.94 74 GLY A O 1
ATOM 571 N N . VAL A 1 75 ? -3.251 4.884 12.407 1.00 79.50 75 VAL A N 1
ATOM 572 C CA . VAL A 1 75 ? -2.732 3.714 11.687 1.00 79.50 75 VAL A CA 1
ATOM 573 C C . VAL A 1 75 ? -2.048 4.180 10.411 1.00 79.50 75 VAL A C 1
ATOM 575 O O . VAL A 1 75 ? -2.686 4.726 9.513 1.00 79.50 75 VAL A O 1
ATOM 578 N N . THR A 1 76 ? -0.744 3.946 10.305 1.00 80.31 76 THR A N 1
ATOM 579 C CA . THR A 1 76 ? 0.016 4.299 9.103 1.00 80.31 76 THR A CA 1
ATOM 580 C C . THR A 1 76 ? -0.043 3.164 8.092 1.00 80.31 76 THR A C 1
ATOM 582 O O . THR A 1 76 ? 0.505 2.085 8.320 1.00 80.31 76 THR A O 1
ATOM 585 N N . VAL A 1 77 ? -0.660 3.428 6.942 1.00 73.38 77 VAL A N 1
ATOM 586 C CA . VAL A 1 77 ? -0.514 2.591 5.753 1.00 73.38 77 VAL A CA 1
ATOM 587 C C . VAL A 1 77 ? 0.703 3.105 5.000 1.00 73.38 77 VAL A C 1
ATOM 589 O O . VAL A 1 77 ? 0.668 4.151 4.350 1.00 73.38 77 VAL A O 1
ATOM 592 N N . SER A 1 78 ? 1.814 2.388 5.132 1.00 65.19 78 SER A N 1
ATOM 593 C CA . SER A 1 78 ? 3.007 2.653 4.331 1.00 65.19 78 SER A CA 1
ATOM 594 C C . SER A 1 78 ? 2.681 2.501 2.848 1.00 65.19 78 SER A C 1
ATOM 596 O O . SER A 1 78 ? 1.827 1.687 2.486 1.00 65.19 78 SER A O 1
ATOM 598 N N . ALA A 1 79 ? 3.397 3.235 1.987 1.00 54.34 79 ALA A N 1
ATOM 599 C CA . ALA A 1 79 ? 3.451 2.847 0.585 1.00 54.34 79 ALA A CA 1
ATOM 600 C C . ALA A 1 79 ? 3.785 1.353 0.536 1.00 54.34 79 ALA A C 1
ATOM 602 O O . ALA A 1 79 ? 4.644 0.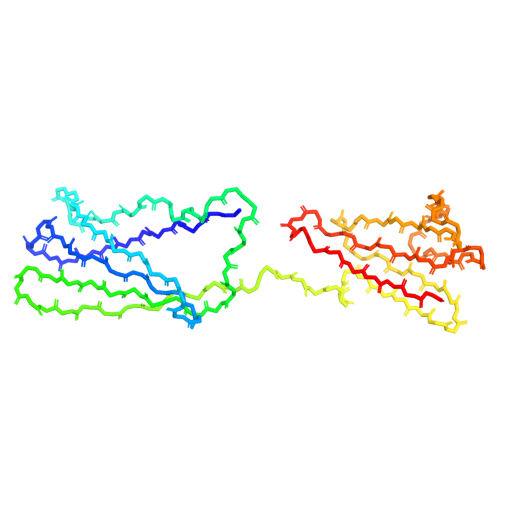908 1.317 1.00 54.34 79 ALA A O 1
ATOM 603 N N . PRO A 1 80 ? 3.160 0.584 -0.364 1.00 49.88 80 PRO A N 1
ATOM 604 C CA . PRO A 1 80 ? 3.794 -0.655 -0.760 1.00 49.88 80 PRO A CA 1
ATOM 605 C C . PRO A 1 80 ? 5.221 -0.265 -1.224 1.00 49.88 80 PRO A C 1
ATOM 607 O O . PRO A 1 80 ? 5.433 0.816 -1.786 1.00 49.88 80 PRO A O 1
ATOM 610 N N . ARG A 1 81 ? 6.235 -0.997 -0.740 1.00 42.16 81 ARG A N 1
ATOM 611 C CA . ARG A 1 81 ? 7.653 -0.635 -0.896 1.00 42.16 81 ARG A CA 1
ATOM 612 C C . ARG A 1 81 ? 8.054 -0.777 -2.372 1.00 42.16 81 ARG A C 1
ATOM 614 O O . ARG A 1 81 ? 8.812 -1.670 -2.736 1.00 42.16 81 ARG A O 1
ATOM 621 N N . ALA A 1 82 ? 7.674 0.183 -3.202 1.00 43.47 82 ALA A N 1
ATOM 622 C CA . ALA A 1 82 ? 8.308 0.393 -4.486 1.00 43.47 82 ALA A CA 1
ATOM 623 C C . ALA A 1 82 ? 9.629 1.133 -4.266 1.00 43.47 82 ALA A C 1
ATOM 625 O O . ALA A 1 82 ? 9.688 2.359 -4.352 1.00 43.47 82 ALA A O 1
ATOM 626 N N . VAL A 1 83 ? 10.720 0.406 -4.027 1.00 47.34 83 VAL A N 1
ATOM 627 C CA . VAL A 1 83 ? 12.033 0.947 -4.400 1.00 47.34 83 VAL A CA 1
ATOM 628 C C . VAL A 1 83 ? 12.393 0.353 -5.751 1.00 47.34 83 VAL A C 1
ATOM 630 O O . VAL A 1 83 ? 13.158 -0.598 -5.866 1.00 47.34 83 VAL A O 1
ATOM 633 N N . VAL A 1 84 ? 11.808 0.915 -6.809 1.00 49.12 84 VAL A N 1
ATOM 634 C CA . VAL A 1 84 ? 12.190 0.565 -8.187 1.00 49.12 84 VAL A CA 1
ATOM 635 C C . VAL A 1 84 ? 13.670 0.823 -8.428 1.00 49.12 84 VAL A C 1
ATOM 637 O O . VAL A 1 84 ? 14.287 0.046 -9.142 1.00 49.12 84 VAL A O 1
ATOM 640 N N . GLY A 1 85 ? 14.264 1.812 -7.749 1.00 50.16 85 GLY A N 1
ATOM 641 C CA . GLY A 1 85 ? 15.713 2.040 -7.776 1.00 50.16 85 GLY A CA 1
ATOM 642 C C . GLY A 1 85 ? 16.548 0.873 -7.224 1.00 50.16 85 GLY A C 1
ATOM 643 O O . GLY A 1 85 ? 17.650 0.618 -7.713 1.00 50.16 85 GLY A O 1
ATOM 644 N N . ASP A 1 86 ? 16.012 0.104 -6.273 1.00 58.78 86 ASP A N 1
ATOM 645 C CA . ASP A 1 86 ? 16.685 -1.083 -5.734 1.00 58.78 86 ASP A CA 1
ATOM 646 C C . ASP A 1 86 ? 16.404 -2.307 -6.609 1.00 58.78 86 ASP A C 1
ATOM 648 O O . ASP A 1 86 ? 17.289 -3.142 -6.799 1.00 58.78 86 ASP A O 1
ATOM 652 N N . ALA A 1 87 ? 15.199 -2.393 -7.183 1.00 65.25 87 ALA A N 1
ATOM 653 C CA . ALA A 1 87 ? 14.750 -3.523 -7.989 1.00 65.25 87 ALA A CA 1
ATOM 654 C C . ALA A 1 87 ? 15.335 -3.541 -9.406 1.00 65.25 87 ALA A C 1
ATOM 656 O O . ALA A 1 87 ? 15.608 -4.627 -9.920 1.00 65.25 87 ALA A O 1
ATOM 657 N N . VAL A 1 88 ? 15.517 -2.377 -10.039 1.00 71.81 88 VAL A N 1
ATOM 658 C CA . VAL A 1 88 ? 16.029 -2.255 -11.408 1.00 71.81 88 VAL A CA 1
ATOM 659 C C . VAL A 1 88 ? 16.911 -1.008 -11.542 1.00 71.81 88 VAL A C 1
ATOM 661 O O . VAL A 1 88 ? 16.575 0.057 -11.034 1.00 71.81 88 VAL A O 1
ATOM 664 N N . SER A 1 89 ? 18.034 -1.110 -12.253 1.00 81.81 89 SER A N 1
ATOM 665 C CA . SER A 1 89 ? 18.806 0.061 -12.698 1.00 81.81 89 SER A CA 1
ATOM 666 C C . SER A 1 89 ? 19.087 -0.002 -14.185 1.00 81.81 89 SER A C 1
ATOM 668 O O . SER A 1 89 ? 19.374 -1.076 -14.705 1.00 81.81 89 SER A O 1
ATOM 670 N N . TYR A 1 90 ? 19.052 1.152 -14.842 1.00 82.44 90 TYR A N 1
ATOM 671 C CA . TYR A 1 90 ? 19.433 1.309 -16.239 1.00 82.44 90 TYR A CA 1
ATOM 672 C C . TYR A 1 90 ? 20.620 2.262 -16.335 1.00 82.44 90 TYR A C 1
ATOM 674 O O . TYR A 1 90 ? 20.599 3.332 -15.727 1.00 82.44 90 TYR A O 1
ATOM 682 N N . ASP A 1 91 ? 21.642 1.849 -17.070 1.00 83.19 91 ASP A N 1
ATOM 683 C CA . ASP A 1 91 ? 22.772 2.686 -17.453 1.00 83.19 91 ASP A CA 1
ATOM 684 C C . ASP A 1 91 ? 22.550 3.163 -18.893 1.00 83.19 91 ASP A C 1
ATOM 686 O O . ASP A 1 91 ? 22.489 2.348 -19.812 1.00 83.19 91 ASP A O 1
ATOM 690 N N . GLU A 1 92 ? 22.391 4.473 -19.085 1.00 77.44 92 GLU A N 1
ATOM 691 C CA . GLU A 1 92 ? 22.147 5.079 -20.399 1.00 77.44 92 GLU A CA 1
ATOM 692 C C . GLU A 1 92 ? 23.379 5.034 -21.315 1.00 77.44 92 GLU A C 1
ATOM 694 O O . GLU A 1 92 ? 23.228 4.945 -22.533 1.00 77.44 92 GLU A O 1
ATOM 699 N N . GLU A 1 93 ? 24.591 5.069 -20.753 1.00 82.06 93 GLU A N 1
ATOM 700 C CA . GLU A 1 93 ? 25.839 5.075 -21.523 1.00 82.06 93 GLU A CA 1
ATOM 701 C C . GLU A 1 93 ? 26.121 3.685 -22.097 1.00 82.06 93 GLU A C 1
ATOM 703 O O . GLU A 1 93 ? 26.469 3.540 -23.270 1.00 82.06 93 GLU A O 1
ATOM 708 N N . THR A 1 94 ? 25.919 2.650 -21.280 1.00 85.12 94 THR A N 1
ATOM 709 C CA . THR A 1 94 ? 26.164 1.256 -21.677 1.00 85.12 94 THR A CA 1
ATOM 710 C C . THR A 1 94 ? 24.911 0.529 -22.171 1.00 85.12 94 THR A C 1
ATOM 712 O O . THR A 1 94 ? 25.012 -0.575 -22.708 1.00 85.12 94 THR A O 1
ATOM 715 N N . ARG A 1 95 ? 23.729 1.142 -22.022 1.00 85.00 95 ARG A N 1
ATOM 716 C CA . ARG A 1 95 ? 22.402 0.579 -22.337 1.00 85.00 95 ARG A CA 1
ATOM 717 C C . ARG A 1 95 ? 22.139 -0.757 -21.638 1.00 85.00 95 ARG A C 1
ATOM 719 O O . ARG A 1 95 ? 21.471 -1.641 -22.181 1.00 85.00 95 ARG A O 1
ATOM 726 N N . LEU A 1 96 ? 22.659 -0.906 -20.421 1.00 87.62 96 LEU A N 1
ATOM 727 C CA . LEU A 1 96 ? 22.508 -2.107 -19.605 1.00 87.62 96 LEU A CA 1
ATOM 728 C C . LEU A 1 96 ? 21.380 -1.943 -18.586 1.00 87.62 96 LEU A C 1
ATOM 730 O O . LEU A 1 96 ? 21.375 -1.012 -17.781 1.00 87.62 96 LEU A O 1
ATOM 734 N N . LEU A 1 97 ? 20.446 -2.892 -18.580 1.00 85.25 97 LEU A N 1
ATOM 735 C CA . LEU A 1 97 ? 19.369 -2.999 -17.602 1.00 85.25 97 LEU A CA 1
ATOM 736 C C . LEU A 1 97 ? 19.704 -4.099 -16.587 1.00 85.25 97 LEU A C 1
ATOM 738 O O . LEU A 1 97 ? 19.735 -5.283 -16.909 1.00 85.25 97 LEU A O 1
ATOM 742 N N . SER A 1 98 ? 19.947 -3.716 -15.338 1.00 86.56 98 SER A N 1
ATOM 743 C CA . SER A 1 98 ? 20.162 -4.645 -14.225 1.00 86.56 98 SER A CA 1
ATOM 744 C C . SER A 1 98 ? 18.864 -4.881 -13.472 1.00 86.56 98 SER A C 1
ATOM 746 O O . SER A 1 98 ? 18.238 -3.924 -13.027 1.00 86.56 98 SER A O 1
ATOM 748 N N . VAL A 1 99 ? 18.508 -6.142 -13.258 1.00 80.00 99 VAL A N 1
ATOM 749 C CA . VAL A 1 99 ? 17.294 -6.577 -12.561 1.00 80.00 99 VAL A CA 1
ATOM 750 C C . VAL A 1 99 ? 17.717 -7.307 -11.295 1.00 80.00 99 VAL A C 1
ATOM 752 O O . VAL A 1 99 ? 18.356 -8.353 -11.350 1.00 80.00 99 VAL A O 1
ATOM 755 N N . ARG A 1 100 ? 17.405 -6.730 -10.138 1.00 76.75 100 ARG A N 1
ATOM 756 C CA . ARG A 1 100 ? 17.825 -7.226 -8.819 1.00 76.75 100 ARG A CA 1
ATOM 757 C C . ARG A 1 100 ? 16.683 -7.841 -8.015 1.00 76.75 100 ARG A C 1
ATOM 759 O O . ARG A 1 100 ? 16.940 -8.542 -7.042 1.00 76.75 100 ARG A O 1
ATOM 766 N N . SER A 1 101 ? 15.434 -7.596 -8.409 1.00 70.69 101 SER A N 1
ATOM 767 C CA . SER A 1 101 ? 14.261 -8.174 -7.751 1.00 70.69 101 SER A CA 1
ATOM 768 C C . SER A 1 101 ? 13.736 -9.390 -8.520 1.00 70.69 101 SER A C 1
ATOM 770 O O . SER A 1 101 ? 13.416 -9.249 -9.701 1.00 70.69 101 SER A O 1
ATOM 772 N N . PRO A 1 102 ? 13.545 -10.554 -7.869 1.00 68.25 102 PRO A N 1
ATOM 773 C CA . PRO A 1 102 ? 12.906 -11.715 -8.493 1.00 68.25 102 PRO A CA 1
ATOM 774 C C . PRO A 1 102 ? 11.405 -11.504 -8.757 1.00 68.25 102 PRO A C 1
ATOM 776 O O . PRO A 1 102 ? 10.769 -12.335 -9.395 1.00 68.25 102 PRO A O 1
ATOM 779 N N . LEU A 1 103 ? 10.830 -10.406 -8.255 1.00 65.69 103 LEU A N 1
ATOM 780 C CA . LEU A 1 103 ? 9.420 -10.041 -8.424 1.00 65.69 103 LEU A CA 1
ATOM 781 C C . LEU A 1 103 ? 9.191 -9.047 -9.574 1.00 65.69 103 LEU A C 1
ATOM 783 O O . LEU A 1 103 ? 8.057 -8.612 -9.787 1.00 65.69 103 LEU A O 1
ATOM 787 N N . ALA A 1 104 ? 10.257 -8.649 -10.277 1.00 72.19 104 ALA A N 1
ATOM 788 C CA . ALA A 1 104 ? 10.177 -7.748 -11.416 1.00 72.19 104 ALA A CA 1
ATOM 789 C C . ALA A 1 104 ? 9.830 -8.512 -12.700 1.00 72.19 104 ALA A C 1
ATOM 791 O O . ALA A 1 104 ? 10.507 -9.468 -13.071 1.00 72.19 104 ALA A O 1
ATOM 792 N N . SER A 1 105 ? 8.797 -8.052 -13.402 1.00 74.38 105 SER A N 1
ATOM 793 C CA . SER A 1 105 ? 8.489 -8.438 -14.778 1.00 74.38 105 SER A CA 1
ATOM 794 C C . SER A 1 105 ? 8.929 -7.331 -15.727 1.00 74.38 105 SER A C 1
ATOM 796 O O . SER A 1 105 ? 8.733 -6.149 -15.439 1.00 74.38 105 SER A O 1
ATOM 798 N N . ILE A 1 106 ? 9.507 -7.701 -16.866 1.00 79.56 106 ILE A N 1
ATOM 799 C CA . ILE A 1 106 ? 10.020 -6.747 -17.850 1.00 79.56 106 ILE A CA 1
ATOM 800 C C . ILE A 1 106 ? 9.405 -7.053 -19.200 1.00 79.56 106 ILE A C 1
ATOM 802 O O . ILE A 1 106 ? 9.430 -8.191 -19.663 1.00 79.56 106 ILE A O 1
ATOM 806 N N . GLU A 1 107 ? 8.887 -6.013 -19.835 1.00 83.19 107 GLU A N 1
ATOM 807 C CA . GLU A 1 107 ? 8.349 -6.069 -21.183 1.00 83.19 107 GLU A CA 1
ATOM 808 C C . GLU A 1 107 ? 9.044 -5.004 -22.028 1.00 83.19 107 GLU A C 1
ATOM 810 O O . GLU A 1 107 ? 9.083 -3.832 -21.654 1.00 83.19 107 GLU A O 1
ATOM 815 N N . ALA A 1 108 ? 9.599 -5.400 -23.169 1.00 86.00 108 ALA A N 1
ATOM 816 C CA . ALA A 1 108 ? 10.231 -4.488 -24.112 1.00 86.00 108 ALA A CA 1
ATOM 817 C C . ALA A 1 108 ? 9.372 -4.348 -25.369 1.00 86.00 108 ALA A C 1
ATOM 819 O O . ALA A 1 108 ? 8.693 -5.292 -25.775 1.00 86.00 108 ALA A O 1
ATOM 820 N N . TYR A 1 109 ? 9.406 -3.168 -25.982 1.00 83.50 109 TYR A N 1
ATOM 821 C CA . TYR A 1 109 ? 8.618 -2.847 -27.165 1.00 83.50 109 TYR A CA 1
ATOM 822 C C . TYR A 1 109 ? 9.415 -2.017 -28.173 1.00 83.50 109 TYR A C 1
ATOM 824 O O . TYR A 1 109 ? 10.211 -1.154 -27.786 1.00 83.50 109 TYR A O 1
ATOM 832 N N . ASP A 1 110 ? 9.169 -2.252 -29.463 1.00 88.06 110 ASP A N 1
ATOM 833 C CA . ASP A 1 110 ? 9.705 -1.437 -30.559 1.00 88.06 110 ASP A CA 1
ATOM 834 C C . ASP A 1 110 ? 8.927 -0.119 -30.758 1.00 88.06 110 ASP A C 1
ATOM 836 O O . ASP A 1 110 ? 7.988 0.211 -30.026 1.00 88.06 110 ASP A O 1
ATOM 840 N N . ALA A 1 111 ? 9.323 0.667 -31.765 1.00 83.62 111 ALA A N 1
ATOM 841 C CA . ALA A 1 111 ? 8.677 1.939 -32.099 1.00 83.62 111 ALA A CA 1
ATOM 842 C C . ALA A 1 111 ? 7.202 1.783 -32.523 1.00 83.62 111 ALA A C 1
ATOM 844 O O . ALA A 1 111 ? 6.423 2.731 -32.418 1.00 83.62 111 ALA A O 1
ATOM 845 N N . GLN A 1 112 ? 6.832 0.606 -33.026 1.00 86.69 112 GLN A N 1
ATOM 846 C CA . GLN A 1 112 ? 5.500 0.251 -33.498 1.00 86.69 112 GLN A CA 1
ATOM 847 C C . GLN A 1 112 ? 4.636 -0.365 -32.384 1.00 86.69 112 GLN A C 1
ATOM 849 O O . GLN A 1 112 ? 3.460 -0.648 -32.614 1.00 86.69 112 GLN A O 1
ATOM 854 N N . GLY A 1 113 ? 5.189 -0.550 -31.179 1.00 79.31 113 GLY A N 1
ATOM 855 C CA . GLY A 1 113 ? 4.506 -1.159 -30.041 1.00 79.31 113 GLY A CA 1
ATOM 856 C C . GLY A 1 113 ? 4.454 -2.687 -30.095 1.00 79.31 113 GLY A C 1
ATOM 857 O O . GLY A 1 113 ? 3.671 -3.296 -29.367 1.00 79.31 113 GLY A O 1
ATOM 858 N N . LYS A 1 114 ? 5.266 -3.331 -30.938 1.00 86.81 114 LYS A N 1
ATOM 859 C CA . LYS A 1 114 ? 5.417 -4.788 -30.948 1.00 86.81 114 LYS A CA 1
ATOM 860 C C . LYS A 1 114 ? 6.286 -5.213 -29.769 1.00 86.81 114 LYS A C 1
ATOM 862 O O . LYS A 1 114 ? 7.339 -4.625 -29.538 1.00 86.81 114 LYS A O 1
ATOM 867 N N . SER A 1 115 ? 5.862 -6.255 -29.055 1.00 86.75 115 SER A N 1
ATOM 868 C CA . SER A 1 115 ? 6.649 -6.830 -27.962 1.00 86.75 115 SER A CA 1
ATOM 869 C C . SER A 1 115 ? 7.937 -7.475 -28.487 1.00 86.75 115 SER A C 1
ATOM 871 O O . SER A 1 115 ? 7.917 -8.221 -29.472 1.00 86.75 115 SER A O 1
ATOM 873 N N . LEU A 1 116 ? 9.043 -7.166 -27.817 1.00 87.19 116 LEU A N 1
ATOM 874 C CA . LEU A 1 116 ? 10.375 -7.705 -28.041 1.00 87.19 116 LEU A CA 1
ATOM 875 C C . LEU A 1 116 ? 10.797 -8.519 -26.815 1.00 87.19 116 LEU A C 1
ATOM 877 O O . LEU A 1 116 ? 10.546 -8.130 -25.672 1.00 87.19 116 LEU A O 1
ATOM 881 N N . THR A 1 117 ? 11.458 -9.647 -27.051 1.00 85.94 117 THR A N 1
ATOM 882 C CA . THR A 1 117 ? 12.076 -10.442 -25.989 1.00 85.94 117 THR A CA 1
ATOM 883 C C . THR A 1 117 ? 13.487 -9.927 -25.749 1.00 85.94 117 THR A C 1
ATOM 885 O O . THR A 1 117 ? 14.264 -9.799 -26.690 1.00 85.94 117 THR A O 1
ATOM 888 N N . LEU A 1 118 ? 13.817 -9.630 -24.493 1.00 83.56 118 LEU A N 1
ATOM 889 C CA . LEU A 1 118 ? 15.187 -9.320 -24.098 1.00 83.56 118 LEU A CA 1
ATOM 890 C C . LEU A 1 118 ? 15.942 -10.639 -23.892 1.00 83.56 118 LEU A C 1
ATOM 892 O O . LEU A 1 118 ? 15.501 -11.481 -23.110 1.00 83.56 118 LEU A O 1
ATOM 896 N N . GLU A 1 119 ? 17.046 -10.835 -24.609 1.00 75.56 119 GLU A N 1
ATOM 897 C CA . GLU A 1 119 ? 17.869 -12.042 -24.501 1.00 75.56 119 GLU A CA 1
ATOM 898 C C . GLU A 1 119 ? 19.011 -11.846 -23.498 1.00 75.56 119 GLU A C 1
ATOM 900 O O . GLU A 1 119 ? 19.745 -10.862 -23.567 1.00 75.56 119 GLU A O 1
ATOM 905 N N . GLY A 1 120 ? 19.192 -12.813 -22.594 1.00 70.44 120 GLY A N 1
ATOM 906 C CA . GLY A 1 120 ? 20.301 -12.846 -21.637 1.00 70.44 120 GLY A CA 1
ATOM 907 C C . GLY A 1 120 ? 19.866 -12.802 -20.172 1.00 70.44 120 GLY A C 1
ATOM 908 O O . GLY A 1 120 ? 18.700 -12.588 -19.844 1.00 70.44 120 GLY A O 1
ATOM 909 N N . GLU A 1 121 ? 20.829 -13.036 -19.284 1.00 73.38 121 GLU A N 1
ATOM 910 C CA . GLU A 1 121 ? 20.652 -12.881 -17.838 1.00 73.38 121 GLU A CA 1
ATOM 911 C C . GLU A 1 121 ? 21.036 -11.461 -17.404 1.00 73.38 121 GLU A C 1
ATOM 913 O O . GLU A 1 121 ? 21.810 -10.782 -18.073 1.00 73.38 121 GLU A O 1
ATOM 918 N N . SER A 1 122 ? 20.491 -11.001 -16.275 1.00 78.88 122 SER A N 1
ATOM 919 C CA . SER A 1 122 ? 20.802 -9.672 -15.738 1.00 78.88 122 SER A CA 1
ATOM 920 C C . SER A 1 122 ? 22.306 -9.525 -15.424 1.00 78.88 122 SER A C 1
ATOM 922 O O . SER A 1 122 ? 22.842 -10.367 -14.701 1.00 78.88 122 SER A O 1
ATOM 924 N N . PRO A 1 123 ? 22.970 -8.425 -15.837 1.00 84.94 123 PRO A N 1
ATOM 925 C CA . PRO A 1 123 ? 22.415 -7.287 -16.574 1.00 84.94 123 PRO A CA 1
ATOM 926 C C . PRO A 1 123 ? 22.179 -7.590 -18.062 1.00 84.94 123 PRO A C 1
ATOM 928 O O . PRO A 1 123 ? 23.065 -8.088 -18.750 1.00 84.94 123 PRO A O 1
ATOM 931 N N . VAL A 1 124 ? 20.997 -7.221 -18.566 1.00 87.94 124 VAL A N 1
ATOM 932 C CA . VAL A 1 124 ? 20.592 -7.439 -19.961 1.00 87.94 124 VAL A CA 1
ATOM 933 C C . VAL A 1 124 ? 20.851 -6.196 -20.814 1.00 87.94 124 VAL A C 1
ATOM 935 O O . VAL A 1 124 ? 20.559 -5.074 -20.396 1.00 87.94 124 VAL A O 1
ATOM 938 N N . ALA A 1 125 ? 21.400 -6.383 -22.014 1.00 88.00 125 ALA A N 1
ATOM 939 C CA . ALA A 1 125 ? 21.633 -5.294 -22.957 1.00 88.00 125 ALA A CA 1
ATOM 940 C C . ALA A 1 125 ? 20.339 -4.920 -23.693 1.00 88.00 125 ALA A C 1
ATOM 942 O O . ALA A 1 125 ? 19.644 -5.783 -24.231 1.00 88.00 125 ALA A O 1
ATOM 943 N N . ILE A 1 126 ? 20.022 -3.625 -23.736 1.00 87.69 126 ILE A N 1
ATOM 944 C CA . ILE A 1 126 ? 18.842 -3.117 -24.437 1.00 87.69 126 ILE A C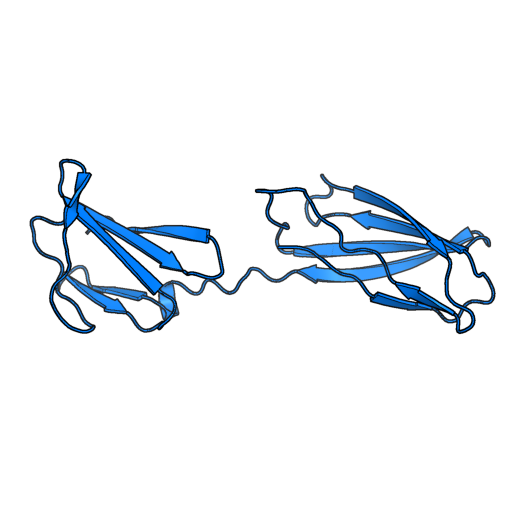A 1
ATOM 945 C C . ILE A 1 126 ? 19.210 -2.790 -25.886 1.00 87.69 126 ILE A C 1
ATOM 947 O O . ILE A 1 126 ? 19.967 -1.858 -26.160 1.00 87.69 126 ILE A O 1
ATOM 951 N N . GLY A 1 127 ? 18.653 -3.564 -26.822 1.00 84.69 127 GLY A N 1
ATOM 952 C CA . GLY A 1 127 ? 18.846 -3.377 -28.262 1.00 84.69 127 GLY A CA 1
ATOM 953 C C . GLY A 1 127 ? 18.391 -2.000 -28.759 1.00 84.69 127 GLY A C 1
ATOM 954 O O . GLY A 1 127 ? 17.550 -1.332 -28.159 1.00 84.69 127 GLY A O 1
ATOM 955 N N . GLU A 1 128 ? 18.978 -1.511 -29.855 1.00 85.75 128 GLU A N 1
ATOM 956 C CA . GLU A 1 128 ? 18.598 -0.230 -30.493 1.00 85.75 128 GLU A CA 1
ATOM 957 C C . GLU A 1 128 ? 17.159 -0.196 -31.021 1.00 85.75 128 GLU A C 1
ATOM 959 O O . GLU A 1 128 ? 16.561 0.877 -31.152 1.00 85.75 128 GLU A O 1
ATOM 964 N N . ASP A 1 129 ? 16.603 -1.363 -31.310 1.00 87.75 129 ASP A N 1
ATOM 965 C CA . ASP A 1 129 ? 15.227 -1.589 -31.732 1.00 87.75 129 ASP A CA 1
ATOM 966 C C . ASP A 1 129 ? 14.212 -1.404 -30.594 1.00 87.75 129 ASP A C 1
ATOM 968 O O . ASP A 1 129 ? 13.069 -1.027 -30.857 1.00 87.75 129 ASP A O 1
ATOM 972 N N . VAL A 1 130 ? 14.631 -1.565 -29.335 1.00 87.31 130 VAL A N 1
ATOM 973 C CA . VAL A 1 130 ? 13.795 -1.320 -28.155 1.00 87.31 130 VAL A CA 1
ATOM 974 C C . VAL A 1 130 ? 13.617 0.184 -27.935 1.00 87.31 130 VAL A C 1
ATOM 976 O O . VAL A 1 130 ? 14.579 0.918 -27.712 1.00 87.31 130 VAL A O 1
ATOM 979 N N . LYS A 1 131 ? 12.366 0.655 -27.964 1.00 84.00 131 LYS A N 1
ATOM 980 C CA . LYS A 1 131 ? 11.988 2.068 -27.749 1.00 84.00 131 LYS A CA 1
ATOM 981 C C . LYS A 1 131 ? 11.218 2.315 -26.461 1.00 84.00 131 LYS A C 1
ATOM 983 O O . LYS A 1 131 ? 11.013 3.465 -26.067 1.00 84.00 131 LYS A O 1
ATOM 988 N N . LEU A 1 132 ? 10.765 1.251 -25.814 1.00 77.50 132 LEU A N 1
ATOM 989 C CA . LEU A 1 132 ? 10.022 1.316 -24.570 1.00 77.50 132 LEU A CA 1
ATOM 990 C C . LEU A 1 132 ? 10.303 0.05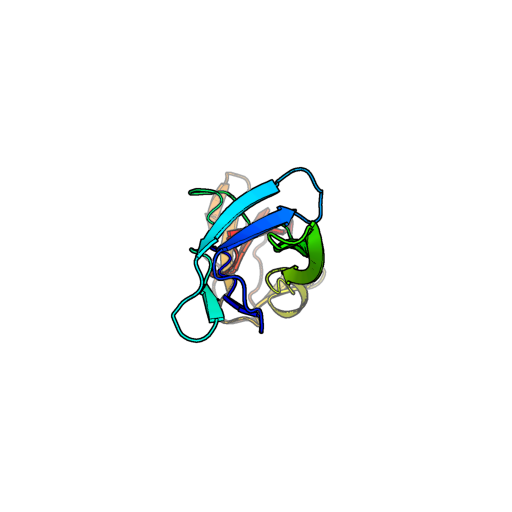5 -23.766 1.00 77.50 132 LEU A C 1
ATOM 992 O O . LEU A 1 132 ? 10.186 -1.049 -24.290 1.00 77.50 132 LEU A O 1
ATOM 996 N N . VAL A 1 133 ? 10.613 0.232 -22.487 1.00 78.56 133 VAL A N 1
ATOM 997 C CA . VAL A 1 133 ? 10.642 -0.867 -21.523 1.00 78.56 133 VAL A CA 1
ATOM 998 C C . VAL A 1 133 ? 9.635 -0.554 -20.423 1.00 78.56 133 VAL A C 1
ATOM 1000 O O . VAL A 1 133 ? 9.655 0.536 -19.842 1.00 78.56 133 VAL A O 1
ATOM 1003 N N . LEU A 1 134 ? 8.727 -1.494 -20.176 1.00 73.31 134 LEU A N 1
ATOM 1004 C CA . LEU A 1 134 ? 7.803 -1.480 -19.052 1.00 73.31 134 LEU A CA 1
ATOM 1005 C C . LEU A 1 134 ? 8.316 -2.435 -17.982 1.00 73.31 134 LEU A C 1
ATOM 1007 O O . LEU A 1 134 ? 8.633 -3.589 -18.261 1.00 73.31 134 LEU A O 1
ATOM 1011 N N . ILE A 1 135 ? 8.387 -1.938 -16.754 1.00 73.50 135 ILE A N 1
ATOM 1012 C CA . ILE A 1 135 ? 8.785 -2.721 -15.587 1.00 73.50 135 ILE A CA 1
ATOM 1013 C C . ILE A 1 135 ? 7.571 -2.815 -14.669 1.00 73.50 135 ILE A C 1
ATOM 1015 O O . ILE A 1 135 ? 7.058 -1.787 -14.219 1.00 73.50 135 ILE A O 1
ATOM 1019 N N . GLY A 1 136 ? 7.116 -4.039 -14.419 1.00 64.25 136 GLY A N 1
ATOM 1020 C CA . GLY A 1 136 ? 6.055 -4.358 -13.469 1.00 64.25 136 GLY A CA 1
ATOM 1021 C C . GLY A 1 136 ? 6.623 -5.012 -12.212 1.00 64.25 136 GLY A C 1
ATOM 1022 O O . GLY A 1 136 ? 7.585 -5.772 -12.283 1.00 64.25 136 GLY A O 1
ATOM 1023 N N . LEU A 1 137 ? 6.030 -4.729 -11.054 1.00 66.50 137 LEU A N 1
ATOM 1024 C CA . LEU A 1 137 ? 6.317 -5.431 -9.799 1.00 66.50 137 LEU A CA 1
ATOM 1025 C C . LEU A 1 137 ? 5.055 -6.176 -9.360 1.00 66.50 137 LEU A C 1
ATOM 1027 O O . LEU A 1 137 ? 4.005 -5.559 -9.156 1.00 66.50 137 LEU A O 1
ATOM 1031 N N . ALA A 1 138 ? 5.157 -7.505 -9.251 1.00 54.28 138 ALA A N 1
ATOM 1032 C CA . ALA A 1 138 ? 4.012 -8.416 -9.163 1.00 54.28 138 ALA A CA 1
ATOM 1033 C C . ALA A 1 138 ? 3.063 -8.161 -7.974 1.00 54.28 138 ALA A C 1
ATOM 1035 O O . ALA A 1 138 ? 1.887 -8.512 -8.056 1.00 54.28 138 ALA A O 1
ATOM 1036 N N . GLU A 1 139 ? 3.526 -7.526 -6.895 1.00 52.59 139 GLU A N 1
ATOM 1037 C CA . GLU A 1 139 ? 2.684 -7.257 -5.721 1.00 52.59 139 GLU A CA 1
ATOM 1038 C C . GLU A 1 139 ? 2.016 -5.871 -5.718 1.00 52.59 139 GLU A C 1
ATOM 1040 O O . GLU A 1 139 ? 1.112 -5.644 -4.914 1.00 52.59 139 GLU A O 1
ATOM 1045 N N . GLU A 1 140 ? 2.377 -4.957 -6.630 1.00 47.38 140 GLU A N 1
ATOM 1046 C CA . GLU A 1 140 ? 1.969 -3.545 -6.504 1.00 47.38 140 GLU A CA 1
ATOM 1047 C C . GLU A 1 140 ? 1.138 -2.993 -7.669 1.00 47.38 140 GLU A C 1
ATOM 1049 O O . GLU A 1 140 ? 0.548 -1.923 -7.538 1.00 47.38 140 GLU A O 1
ATOM 1054 N N . GLY A 1 141 ? 1.044 -3.689 -8.810 1.00 40.66 141 GLY A N 1
ATOM 1055 C CA . GLY A 1 141 ? 0.312 -3.170 -9.980 1.00 40.66 141 GLY A CA 1
ATOM 1056 C C . GLY A 1 141 ? 0.852 -1.826 -10.499 1.00 40.66 141 GLY A C 1
ATOM 1057 O O . GLY A 1 141 ? 0.157 -1.112 -11.222 1.00 40.66 141 GLY A O 1
ATOM 1058 N N . LEU A 1 142 ? 2.079 -1.473 -10.109 1.00 43.56 142 LEU A N 1
ATOM 1059 C CA . LEU A 1 142 ? 2.790 -0.280 -10.538 1.00 43.56 142 LEU A CA 1
ATOM 1060 C C . LEU A 1 142 ? 3.598 -0.608 -11.792 1.00 43.56 142 LEU A C 1
ATOM 1062 O O . LEU A 1 142 ? 4.369 -1.569 -11.810 1.00 43.56 142 LEU A O 1
ATOM 1066 N N . PHE A 1 143 ? 3.422 0.212 -12.826 1.00 43.84 143 PHE A N 1
ATOM 1067 C CA . PHE A 1 143 ? 4.147 0.113 -14.087 1.00 43.84 143 PHE A CA 1
ATOM 1068 C C . PHE A 1 143 ? 5.054 1.326 -14.243 1.00 43.84 143 PHE A C 1
ATOM 1070 O O . PHE A 1 143 ? 4.591 2.468 -14.188 1.00 43.84 143 PHE A O 1
ATOM 1077 N N . TYR A 1 144 ? 6.337 1.080 -14.479 1.00 50.56 144 TYR A N 1
ATOM 1078 C CA . TYR A 1 144 ? 7.315 2.130 -14.738 1.00 50.56 144 TYR A CA 1
ATOM 1079 C C . TYR A 1 144 ? 7.671 2.146 -16.215 1.00 50.56 144 TYR A C 1
ATOM 1081 O O . TYR A 1 144 ? 7.937 1.106 -16.815 1.00 50.56 144 TYR A O 1
ATOM 1089 N N . ARG A 1 145 ? 7.666 3.347 -16.795 1.00 48.12 145 ARG A N 1
ATOM 1090 C CA . ARG A 1 145 ? 8.026 3.588 -18.189 1.00 48.12 145 ARG A CA 1
ATOM 1091 C C . ARG A 1 145 ? 9.471 4.052 -18.267 1.00 48.12 145 ARG A C 1
ATOM 1093 O O . ARG A 1 145 ? 9.765 5.182 -17.885 1.00 48.12 145 ARG A O 1
ATOM 1100 N N . LEU A 1 146 ? 10.328 3.222 -18.844 1.00 53.38 146 LEU A N 1
ATOM 1101 C CA . LEU A 1 146 ? 11.665 3.625 -19.256 1.00 53.38 146 LEU A CA 1
ATOM 1102 C C . LEU A 1 146 ? 11.633 4.035 -20.736 1.00 53.38 146 LEU A C 1
ATOM 1104 O O . LEU A 1 146 ? 11.066 3.323 -21.571 1.00 53.38 146 LEU A O 1
ATOM 1108 N N . LYS A 1 147 ? 12.222 5.189 -21.060 1.00 60.81 147 LYS A N 1
ATOM 1109 C CA . LYS A 1 147 ? 12.529 5.589 -22.439 1.00 60.81 147 LYS A CA 1
ATOM 1110 C C . LYS A 1 147 ? 14.042 5.424 -22.636 1.00 60.81 147 LYS A C 1
ATOM 1112 O O . LYS A 1 147 ? 14.760 6.311 -22.185 1.00 60.81 147 LYS A O 1
ATOM 1117 N N . PRO A 1 148 ? 14.492 4.278 -23.170 1.00 56.47 148 PRO A N 1
ATOM 1118 C CA . PRO A 1 148 ? 15.906 4.008 -23.409 1.00 56.47 148 PRO A CA 1
ATOM 1119 C C . PRO A 1 148 ? 16.500 4.852 -24.540 1.00 56.47 148 PRO A C 1
ATOM 1121 O O . PRO A 1 148 ? 15.724 5.460 -25.319 1.00 56.47 148 PRO A O 1
#

pLDDT: mean 73.52, std 13.22, range [40.66, 90.31]

Sequence (148 aa):
MTLSISFTLSSETKMVQMQVSSPSGERRWVMQVDGDEQGFYQLPPLALGKGLALEQGSYTMDVLYKDGRTLSEGVTVSAPRAVVGDAVSYDEETRLLSVRSPLASIEAYDAQGKSLTLEGESPVAIGEDVKLVLIGLAEEGLFYRLKP

Foldseek 3Di:
DWAWDWDADDDPAQKKWKKKAAPVSPDIDIDIWGADPRRTTTDDIHDPDPPDDGDFAWIKMWIQDPVRDIDIDIDGDHDPPPPVVQQWDADPVQQWIFGDDPQKDKWWAFPVRDTDDFDDDPRTHDDPRTQWMWIDGNPHRDIDIDGD

Radius of gyration: 23.2 Å; chains: 1; bounding box: 48×26×64 Å